Protein AF-A0AAE6STZ9-F1 (afdb_monomer)

Solvent-accessible surface area (backbone atoms only — not comparable to full-atom values): 4973 Å² total; per-residue (Å²): 132,56,68,49,58,50,47,51,47,36,49,52,53,43,50,52,57,30,58,77,36,60,90,40,66,58,36,44,57,50,47,64,70,42,43,72,56,51,55,51,53,70,72,50,88,66,73,69,58,80,47,87,75,88,57,64,60,60,31,67,80,38,75,52,50,76,40,56,68,59,43,50,38,48,50,56,37,45,29,53,36,48,57,53,89,128

Nearest PDB structures (foldseek):
  4zuy-assembly3_A  TM=5.771E-01  e=1.221E+00  Pseudomonas aeruginosa PAO1
  5jtk-assembly1_A  TM=5.100E-01  e=1.540E+00  Pseudomonas 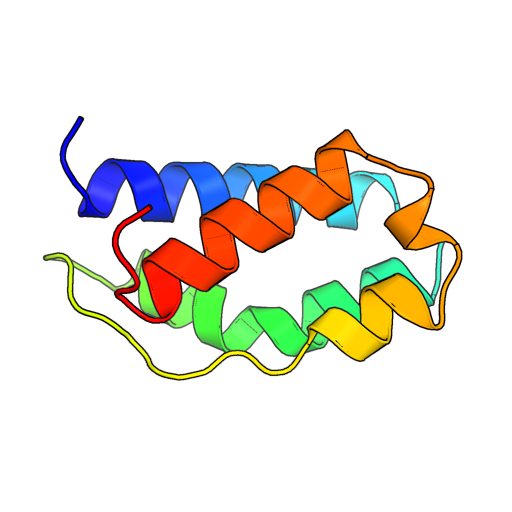aeruginosa PAO1
  4zv0-assembly1_B  TM=5.096E-01  e=8.790E+00  Pseudomonas aeruginosa PAO1

Structure (mmCIF, N/CA/C/O backbone):
data_AF-A0AAE6STZ9-F1
#
_entry.id   AF-A0AAE6STZ9-F1
#
loop_
_atom_site.group_PDB
_atom_site.id
_atom_site.type_symbol
_atom_site.label_atom_id
_atom_site.label_alt_id
_atom_site.label_comp_id
_atom_site.label_asym_id
_atom_site.label_entity_id
_atom_site.label_seq_id
_atom_site.pdbx_PDB_ins_code
_atom_site.Cartn_x
_atom_site.Cartn_y
_atom_site.Cartn_z
_atom_site.occupancy
_atom_site.B_iso_or_equiv
_atom_site.auth_seq_id
_atom_site.auth_comp_id
_atom_site.auth_asym_id
_atom_site.auth_atom_id
_atom_site.pdbx_PDB_model_num
ATOM 1 N N . MET A 1 1 ? 1.634 -0.725 19.874 1.00 68.06 1 MET A N 1
ATOM 2 C CA . MET A 1 1 ? 1.065 0.267 18.935 1.00 68.06 1 MET A CA 1
ATOM 3 C C . MET A 1 1 ? -0.364 -0.157 18.629 1.00 68.06 1 MET A C 1
ATOM 5 O O . MET A 1 1 ? -0.583 -1.356 18.509 1.00 68.06 1 MET A O 1
ATOM 9 N N . ASN A 1 2 ? -1.336 0.759 18.594 1.00 89.69 2 ASN A N 1
ATOM 10 C CA . ASN A 1 2 ? -2.719 0.406 18.251 1.00 89.69 2 ASN A CA 1
ATOM 11 C C . ASN A 1 2 ? -2.797 0.034 16.754 1.00 89.69 2 ASN A C 1
ATOM 13 O O . ASN A 1 2 ? -2.055 0.602 15.952 1.00 89.69 2 ASN A O 1
ATOM 17 N N . LYS A 1 3 ? -3.684 -0.892 16.357 1.00 91.06 3 LYS A N 1
ATOM 18 C CA . LYS A 1 3 ? -3.846 -1.319 14.951 1.00 91.06 3 LYS A CA 1
ATOM 19 C C . LYS A 1 3 ? -4.150 -0.135 14.024 1.00 91.06 3 LYS A C 1
ATOM 21 O O . LYS A 1 3 ? -3.673 -0.115 12.894 1.00 91.06 3 LYS A O 1
ATOM 26 N N . ILE A 1 4 ? -4.872 0.882 14.514 1.00 94.44 4 ILE A N 1
ATOM 27 C CA . ILE A 1 4 ? -5.140 2.115 13.751 1.00 94.44 4 ILE A CA 1
ATOM 28 C C . ILE A 1 4 ? -3.866 2.926 13.471 1.00 94.44 4 ILE A C 1
ATOM 30 O O . ILE A 1 4 ? -3.689 3.436 12.368 1.00 94.44 4 ILE A O 1
ATOM 34 N N . ASP A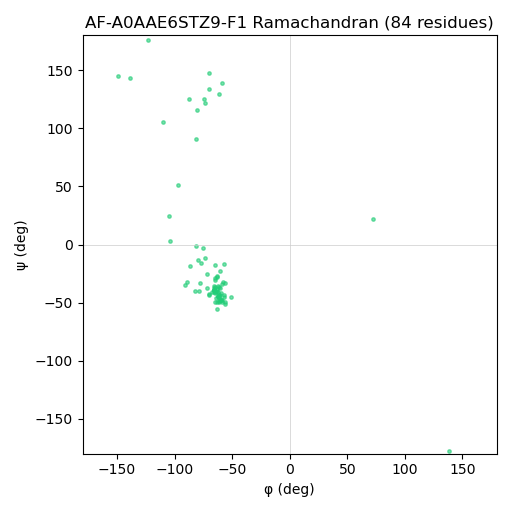 1 5 ? -2.952 3.008 14.436 1.00 94.12 5 ASP A N 1
ATOM 35 C CA . ASP A 1 5 ? -1.682 3.716 14.257 1.00 94.12 5 ASP A CA 1
ATOM 36 C C . ASP A 1 5 ? -0.770 2.926 13.316 1.00 94.12 5 ASP A C 1
ATOM 38 O O . ASP A 1 5 ? -0.089 3.501 12.469 1.00 94.12 5 ASP A O 1
ATOM 42 N N . GLN A 1 6 ? -0.803 1.594 13.422 1.00 94.44 6 GLN A N 1
ATOM 43 C CA . GLN A 1 6 ? -0.036 0.700 12.565 1.00 94.44 6 GLN A CA 1
ATOM 44 C C . GLN A 1 6 ? -0.457 0.811 11.099 1.00 94.44 6 GLN A C 1
ATOM 46 O O . GLN A 1 6 ? 0.400 1.008 10.243 1.00 94.44 6 GLN A O 1
ATOM 51 N N . ILE A 1 7 ? -1.758 0.738 10.798 1.00 95.31 7 ILE A N 1
ATOM 52 C CA . ILE A 1 7 ? -2.240 0.850 9.415 1.00 95.31 7 ILE A CA 1
ATOM 53 C C . ILE A 1 7 ? -1.989 2.249 8.839 1.00 95.31 7 ILE A C 1
ATOM 55 O O . ILE A 1 7 ? -1.613 2.360 7.676 1.00 95.31 7 ILE A O 1
ATOM 59 N N . LYS A 1 8 ? -2.103 3.314 9.648 1.00 96.00 8 LYS A N 1
ATOM 60 C CA . LYS A 1 8 ? -1.761 4.682 9.220 1.00 96.00 8 LYS A CA 1
ATOM 61 C C . LYS A 1 8 ? -0.270 4.839 8.932 1.00 96.00 8 LYS A C 1
ATOM 63 O O . LYS A 1 8 ? 0.092 5.491 7.954 1.00 96.00 8 LYS A O 1
ATOM 68 N N . LYS A 1 9 ? 0.589 4.220 9.747 1.00 96.19 9 LYS A N 1
ATOM 69 C CA . LYS A 1 9 ? 2.034 4.183 9.508 1.00 96.19 9 LYS A CA 1
ATOM 70 C C . LYS A 1 9 ? 2.358 3.442 8.210 1.00 96.19 9 LYS A C 1
ATOM 72 O O . LYS A 1 9 ? 2.986 4.031 7.342 1.00 96.19 9 LYS A O 1
ATOM 77 N N . GLU A 1 10 ? 1.902 2.198 8.052 1.00 96.00 10 GLU A N 1
ATOM 78 C CA . GLU A 1 10 ? 2.199 1.406 6.847 1.00 96.00 10 GLU A CA 1
ATOM 79 C C . GLU A 1 10 ? 1.618 2.051 5.581 1.00 96.00 10 GLU A C 1
ATOM 81 O O . GLU A 1 10 ? 2.276 2.049 4.548 1.00 96.00 10 GLU A O 1
ATOM 86 N N . ARG A 1 11 ? 0.436 2.684 5.661 1.00 96.19 11 ARG A N 1
ATOM 87 C CA . ARG A 1 11 ? -0.121 3.497 4.566 1.00 96.19 11 ARG A CA 1
ATOM 88 C C . ARG A 1 11 ? 0.835 4.611 4.145 1.00 96.19 11 ARG A C 1
ATOM 90 O O . ARG A 1 11 ? 1.118 4.753 2.960 1.00 96.19 11 ARG A O 1
ATOM 97 N N . LYS A 1 12 ? 1.316 5.403 5.107 1.00 97.56 12 LYS A N 1
ATOM 98 C CA . LYS A 1 12 ? 2.190 6.552 4.842 1.00 97.56 12 LYS A CA 1
ATOM 99 C C . LYS A 1 12 ? 3.559 6.113 4.324 1.00 97.56 12 LYS A C 1
ATOM 101 O O . LYS A 1 12 ? 4.101 6.738 3.417 1.00 97.56 12 LYS A O 1
ATOM 106 N N . ASP A 1 13 ? 4.111 5.046 4.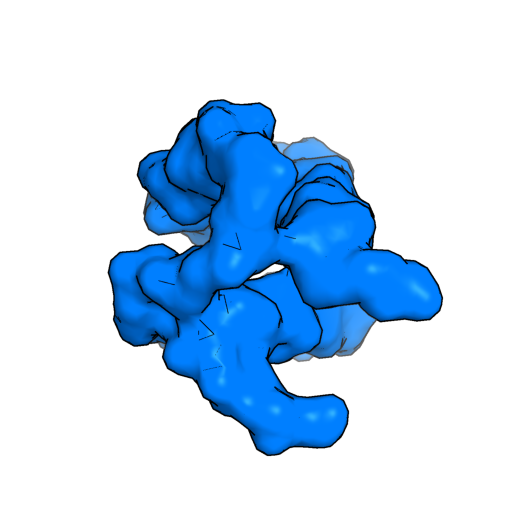895 1.00 97.50 13 ASP A N 1
ATOM 107 C CA . ASP A 1 13 ? 5.377 4.465 4.450 1.00 97.50 13 ASP A CA 1
ATOM 108 C C . ASP A 1 13 ? 5.252 3.993 2.993 1.00 97.50 13 ASP A C 1
ATOM 110 O O . ASP A 1 13 ? 6.044 4.404 2.145 1.00 97.50 13 ASP A O 1
ATOM 114 N N . LEU A 1 14 ? 4.200 3.231 2.675 1.00 97.00 14 LEU A N 1
ATOM 115 C CA . LEU A 1 14 ? 3.948 2.722 1.327 1.00 97.00 14 LEU A CA 1
ATOM 116 C C . LEU A 1 14 ? 3.746 3.848 0.303 1.00 97.00 14 LEU A C 1
ATOM 118 O O . LEU A 1 14 ? 4.346 3.817 -0.770 1.00 97.00 14 LEU A O 1
ATOM 122 N N . GLU A 1 15 ? 2.951 4.865 0.642 1.00 97.81 15 GLU A N 1
ATOM 123 C CA . GLU A 1 15 ? 2.754 6.057 -0.188 1.00 97.81 15 GLU A CA 1
ATOM 124 C C . GLU A 1 15 ? 4.084 6.751 -0.510 1.00 97.81 15 GLU A C 1
ATOM 126 O O . GLU A 1 15 ? 4.390 6.992 -1.678 1.00 97.81 15 GLU A O 1
ATOM 131 N N . ASN A 1 16 ? 4.919 7.009 0.500 1.00 97.56 16 ASN A N 1
ATOM 132 C CA . ASN A 1 16 ? 6.213 7.659 0.294 1.00 97.56 16 ASN A CA 1
ATOM 133 C C . ASN A 1 16 ? 7.148 6.824 -0.590 1.00 97.56 16 ASN A C 1
ATOM 135 O O . ASN A 1 16 ? 7.827 7.377 -1.457 1.00 97.56 16 ASN A O 1
ATOM 139 N N . MET A 1 17 ? 7.185 5.502 -0.397 1.00 96.31 17 MET A N 1
ATOM 140 C CA . MET A 1 17 ? 8.032 4.609 -1.196 1.00 96.31 17 MET A CA 1
ATOM 141 C C . MET A 1 17 ? 7.596 4.561 -2.666 1.00 96.31 17 MET A C 1
ATOM 143 O O . MET A 1 17 ? 8.448 4.536 -3.555 1.00 96.31 17 MET A O 1
ATOM 147 N N . LEU A 1 18 ? 6.288 4.596 -2.937 1.00 95.12 18 LEU A N 1
ATOM 148 C CA . LEU A 1 18 ? 5.753 4.661 -4.299 1.00 95.12 18 LEU A CA 1
ATOM 149 C C . LEU A 1 18 ? 6.029 6.024 -4.952 1.00 95.12 18 LEU A C 1
ATOM 151 O O . LEU A 1 18 ? 6.488 6.074 -6.094 1.00 95.12 18 LEU A O 1
ATOM 155 N N . LEU A 1 19 ? 5.848 7.130 -4.220 1.00 94.81 19 LEU A N 1
ATOM 156 C CA . LEU A 1 19 ? 6.137 8.485 -4.711 1.00 94.81 19 LEU A CA 1
ATOM 157 C C . LEU A 1 19 ? 7.631 8.704 -4.998 1.00 94.81 19 LEU A C 1
ATOM 159 O O . LEU A 1 19 ? 7.984 9.335 -6.000 1.00 94.81 19 LEU A O 1
ATOM 163 N N . ALA A 1 20 ? 8.518 8.126 -4.183 1.00 94.56 20 ALA A N 1
ATOM 164 C CA . ALA A 1 20 ? 9.962 8.126 -4.429 1.00 94.56 20 ALA A CA 1
ATOM 165 C C . ALA A 1 20 ? 10.338 7.420 -5.746 1.00 94.56 20 ALA A C 1
ATOM 167 O O . ALA A 1 20 ? 11.382 7.702 -6.332 1.00 94.56 20 ALA A O 1
ATOM 168 N N . LYS A 1 21 ? 9.465 6.535 -6.243 1.00 91.88 21 LYS A N 1
ATOM 169 C CA . LYS A 1 21 ? 9.594 5.838 -7.526 1.00 91.88 21 LYS A CA 1
ATOM 170 C C . LYS A 1 21 ? 8.654 6.394 -8.599 1.00 91.88 21 LYS A C 1
ATOM 172 O O . LYS A 1 21 ? 8.363 5.694 -9.559 1.00 91.88 21 LYS A O 1
ATOM 177 N N . SER A 1 22 ? 8.226 7.654 -8.507 1.00 82.75 22 SER A N 1
ATOM 178 C CA . SER A 1 22 ? 7.272 8.282 -9.446 1.00 82.75 22 SER A CA 1
ATOM 179 C C . SER A 1 22 ? 7.693 8.274 -10.927 1.00 82.75 22 SER A C 1
ATOM 181 O O . SER A 1 22 ? 6.852 8.439 -11.813 1.00 82.75 22 SER A O 1
ATOM 183 N N . ASN A 1 23 ? 8.970 8.045 -11.239 1.00 87.25 23 ASN A N 1
ATOM 184 C CA . ASN A 1 23 ? 9.434 7.846 -12.617 1.00 87.25 23 ASN A CA 1
ATOM 185 C C . ASN A 1 23 ? 9.128 6.438 -13.171 1.00 87.25 23 ASN A C 1
ATOM 187 O O . ASN A 1 23 ? 9.166 6.243 -14.383 1.00 87.25 23 ASN A O 1
ATOM 191 N N . ASN A 1 24 ? 8.803 5.468 -12.313 1.00 88.81 24 ASN A N 1
ATOM 192 C CA . ASN A 1 24 ? 8.395 4.118 -12.686 1.00 88.81 24 ASN A CA 1
ATOM 193 C C . ASN A 1 24 ? 6.873 4.082 -12.912 1.00 88.81 24 ASN A C 1
ATOM 195 O O . ASN A 1 24 ? 6.088 4.467 -12.043 1.00 88.81 24 ASN A O 1
ATOM 199 N N . LYS A 1 25 ? 6.454 3.614 -14.093 1.00 90.62 25 LYS A N 1
ATOM 200 C CA . LYS A 1 25 ? 5.035 3.517 -14.456 1.00 90.62 25 LYS A CA 1
ATOM 201 C C . LYS A 1 25 ? 4.267 2.567 -13.533 1.00 90.62 25 LYS A C 1
ATOM 203 O O . LYS A 1 25 ? 3.207 2.939 -13.053 1.00 90.62 25 LYS A O 1
ATOM 208 N N . ALA A 1 26 ? 4.821 1.396 -13.223 1.00 90.50 26 ALA A N 1
ATOM 209 C CA . ALA A 1 26 ? 4.174 0.446 -12.325 1.00 90.50 26 ALA A CA 1
ATOM 210 C C . ALA A 1 26 ? 3.985 1.035 -10.919 1.00 90.50 26 ALA A C 1
ATOM 212 O O . ALA A 1 26 ? 2.952 0.809 -10.296 1.00 90.50 26 ALA A O 1
ATOM 213 N N . ALA A 1 27 ? 4.938 1.837 -10.425 1.00 92.75 27 ALA A N 1
ATOM 214 C CA . ALA A 1 27 ? 4.793 2.503 -9.126 1.00 92.75 27 ALA A CA 1
ATOM 215 C C . ALA A 1 27 ? 3.614 3.489 -9.115 1.00 92.75 27 ALA A C 1
ATOM 217 O O . ALA A 1 27 ? 2.890 3.562 -8.123 1.00 92.75 27 ALA A O 1
ATOM 218 N N . LYS A 1 28 ? 3.398 4.210 -10.223 1.00 92.88 28 LYS A N 1
ATOM 219 C CA . LYS A 1 28 ? 2.226 5.079 -10.408 1.00 92.88 28 LYS A CA 1
ATOM 220 C C . LYS A 1 28 ? 0.930 4.275 -10.452 1.00 92.88 28 LYS A C 1
ATOM 222 O O . LYS A 1 28 ? 0.023 4.586 -9.691 1.00 92.88 28 LYS A O 1
ATOM 227 N N . ASP A 1 29 ? 0.880 3.217 -11.258 1.00 93.06 29 ASP A N 1
ATOM 228 C CA . ASP A 1 29 ? -0.312 2.371 -11.399 1.00 93.06 29 ASP A CA 1
ATOM 229 C C . ASP A 1 29 ? -0.712 1.745 -10.043 1.00 93.06 29 ASP A C 1
ATOM 231 O O . ASP A 1 29 ? -1.884 1.732 -9.663 1.00 93.06 29 ASP A O 1
ATOM 235 N N . VAL A 1 30 ? 0.272 1.283 -9.261 1.00 93.81 30 VAL A N 1
ATOM 236 C CA . VAL A 1 30 ? 0.065 0.780 -7.893 1.00 93.81 30 VAL A CA 1
ATOM 237 C C . VAL A 1 30 ? -0.438 1.880 -6.960 1.00 93.81 30 VAL A C 1
ATOM 239 O O . VAL A 1 30 ? -1.366 1.645 -6.186 1.00 93.81 30 VAL A O 1
ATOM 242 N N . PHE A 1 31 ? 0.168 3.068 -7.009 1.00 95.31 31 PHE A N 1
ATOM 243 C CA . PHE A 1 31 ? -0.235 4.201 -6.178 1.00 95.31 31 PHE A CA 1
ATOM 244 C C . PHE A 1 31 ? -1.690 4.611 -6.444 1.00 95.31 31 PHE A C 1
ATOM 246 O O . PHE A 1 31 ? -2.474 4.722 -5.501 1.00 95.31 31 PHE A O 1
ATOM 253 N N . GLU A 1 32 ? -2.074 4.752 -7.712 1.00 94.75 32 GLU A N 1
ATOM 254 C CA . GLU A 1 32 ? -3.442 5.087 -8.120 1.00 94.75 32 GLU A CA 1
ATOM 255 C C . GLU A 1 32 ? -4.443 4.013 -7.670 1.00 94.75 32 GLU A C 1
ATOM 257 O O . GLU A 1 32 ? -5.494 4.328 -7.109 1.00 94.75 32 GLU A O 1
ATOM 262 N N . ALA A 1 33 ? -4.097 2.731 -7.822 1.00 94.56 33 ALA A N 1
ATOM 263 C CA . ALA A 1 33 ? -4.946 1.627 -7.377 1.00 94.56 33 ALA A CA 1
ATOM 264 C C . ALA A 1 33 ? -5.128 1.574 -5.846 1.00 94.56 33 ALA A C 1
ATOM 266 O O . ALA A 1 33 ? -6.157 1.097 -5.355 1.00 94.56 33 ALA A O 1
ATOM 267 N N . LEU A 1 34 ? -4.144 2.055 -5.080 1.00 95.69 34 LEU A N 1
ATOM 268 C CA . LEU A 1 34 ? -4.176 2.089 -3.617 1.00 95.69 34 LEU A CA 1
ATOM 269 C C . LEU A 1 34 ? -4.859 3.334 -3.039 1.00 95.69 34 LEU A C 1
ATOM 271 O O . LEU A 1 34 ? -5.288 3.298 -1.881 1.00 95.69 34 LEU A O 1
ATOM 275 N N . GLN A 1 35 ? -5.016 4.399 -3.826 1.00 95.62 35 GLN A N 1
ATOM 276 C CA . GLN A 1 35 ? -5.572 5.676 -3.374 1.00 95.62 35 GLN A CA 1
ATOM 277 C C . GLN A 1 35 ? -6.917 5.534 -2.625 1.00 95.62 35 GLN A C 1
ATOM 279 O O . GLN A 1 35 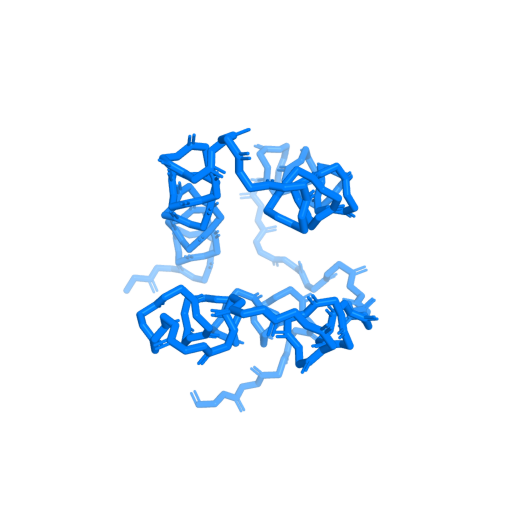? -7.029 6.077 -1.521 1.00 95.62 35 GLN A O 1
ATOM 284 N N . PRO A 1 36 ? -7.904 4.735 -3.090 1.00 94.94 36 PRO A N 1
ATOM 285 C CA . PRO A 1 36 ? -9.172 4.584 -2.371 1.00 94.94 36 PRO A CA 1
ATOM 286 C C . PRO A 1 36 ? -9.019 3.952 -0.979 1.00 94.94 36 PRO A C 1
ATOM 288 O O . PRO A 1 36 ? -9.847 4.170 -0.092 1.00 94.94 36 PRO A O 1
ATOM 291 N N . PHE A 1 37 ? -7.982 3.138 -0.770 1.00 95.69 37 PHE A N 1
ATOM 292 C CA . PHE A 1 37 ? -7.682 2.549 0.535 1.00 95.69 37 PHE A CA 1
ATOM 293 C C . PHE A 1 37 ? -6.986 3.561 1.441 1.00 95.69 37 PHE A C 1
ATOM 295 O O . PHE A 1 37 ? -7.325 3.639 2.621 1.00 95.69 37 PHE A O 1
ATOM 302 N N . PHE A 1 38 ? -6.071 4.366 0.897 1.00 96.56 38 PHE A N 1
ATOM 303 C CA . PHE A 1 38 ? -5.405 5.436 1.638 1.00 96.56 38 PHE A CA 1
ATOM 304 C C . PHE A 1 38 ? -6.409 6.454 2.184 1.00 96.56 38 PHE A C 1
ATOM 306 O O . PHE A 1 38 ? -6.406 6.730 3.382 1.00 96.56 38 PHE A O 1
ATOM 313 N N . GLU A 1 39 ? -7.340 6.915 1.349 1.00 96.00 39 GLU A N 1
ATOM 314 C CA . GLU A 1 39 ? -8.394 7.855 1.748 1.00 96.00 39 GLU A CA 1
ATOM 315 C C . GLU A 1 39 ? -9.290 7.283 2.859 1.00 96.00 39 GLU A C 1
ATOM 317 O O . GLU A 1 39 ? -9.590 7.951 3.855 1.00 96.00 39 GLU A O 1
ATOM 322 N N . LYS A 1 40 ? -9.675 6.005 2.741 1.00 95.88 40 LYS A N 1
ATOM 323 C CA . LYS A 1 40 ? -10.438 5.313 3.788 1.00 95.88 40 LYS A CA 1
ATOM 324 C C . LYS A 1 40 ? -9.662 5.240 5.102 1.00 95.88 40 LYS A C 1
ATOM 326 O O . LYS A 1 40 ? -10.239 5.537 6.146 1.00 95.88 40 LYS A O 1
ATOM 331 N N . ILE A 1 41 ? -8.376 4.892 5.064 1.00 96.19 41 ILE A N 1
ATOM 332 C CA . ILE A 1 41 ? -7.513 4.805 6.254 1.00 96.19 41 ILE A CA 1
ATOM 333 C C . ILE A 1 41 ? -7.349 6.173 6.925 1.00 96.19 41 ILE A C 1
ATOM 335 O O . ILE A 1 41 ? -7.404 6.265 8.153 1.00 96.19 41 ILE A O 1
ATOM 339 N N . ASP A 1 42 ? -7.205 7.243 6.148 1.00 94.88 42 ASP A N 1
ATOM 340 C CA . ASP A 1 42 ? -7.060 8.598 6.686 1.00 94.88 42 ASP A CA 1
ATOM 341 C C . ASP A 1 42 ? -8.311 9.060 7.429 1.00 94.88 42 ASP A C 1
ATOM 343 O O . ASP A 1 42 ? -8.221 9.611 8.530 1.00 94.88 42 ASP A O 1
ATOM 347 N N . SER A 1 43 ? -9.485 8.755 6.872 1.00 95.75 43 SER A N 1
ATOM 348 C CA . SER A 1 43 ? -10.776 9.048 7.504 1.00 95.75 43 SER A CA 1
ATOM 349 C C . SER A 1 43 ? -11.111 8.131 8.694 1.00 95.75 43 SER A C 1
ATOM 351 O O . SER A 1 43 ? -12.040 8.406 9.461 1.00 95.75 43 SER A O 1
ATOM 353 N N . MET A 1 44 ? -10.353 7.046 8.888 1.00 94.75 44 MET A N 1
ATOM 354 C CA . MET A 1 44 ? -10.630 6.024 9.892 1.00 94.75 44 MET A CA 1
ATOM 355 C C . MET A 1 44 ? -10.318 6.528 11.313 1.00 94.75 44 MET A C 1
ATOM 357 O O . MET A 1 44 ? -9.183 6.899 11.642 1.00 94.75 44 MET A O 1
ATOM 361 N N . LYS A 1 45 ? -11.341 6.514 12.180 1.00 93.81 45 LYS A N 1
ATOM 362 C CA . LYS A 1 45 ? -11.240 6.880 13.610 1.00 93.81 45 LYS A CA 1
ATOM 363 C C . LYS A 1 45 ? -10.896 5.691 14.510 1.00 93.81 45 LYS A C 1
ATOM 365 O O . LYS A 1 45 ? -10.222 5.860 15.520 1.00 93.81 45 LYS A O 1
ATOM 370 N N . SER A 1 46 ? -11.349 4.499 14.139 1.00 94.50 46 SER A N 1
ATOM 371 C CA . SER A 1 46 ? -11.076 3.237 14.825 1.00 94.50 46 SER A CA 1
ATOM 372 C C . SER A 1 46 ? -10.810 2.142 13.799 1.00 94.50 46 SER A C 1
ATOM 374 O O . SER A 1 46 ? -11.427 2.121 12.732 1.00 94.50 46 SER A O 1
ATOM 376 N N . TYR A 1 47 ? -9.880 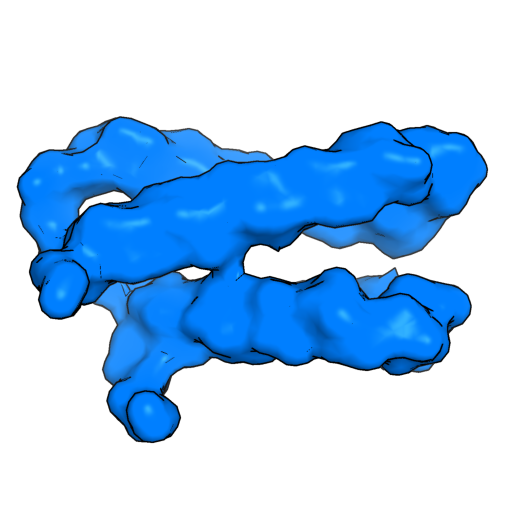1.244 14.122 1.00 94.56 47 TYR A N 1
ATOM 377 C CA . TYR A 1 47 ? -9.475 0.182 13.210 1.00 94.56 47 TYR A CA 1
ATOM 378 C C . TYR A 1 47 ? -10.642 -0.751 12.877 1.00 94.56 47 TYR A C 1
ATOM 380 O O . TYR A 1 47 ? -11.300 -1.280 13.773 1.00 94.56 47 TYR A O 1
ATOM 388 N N . HIS A 1 48 ? -10.837 -0.982 11.584 1.00 93.75 48 HIS A N 1
ATOM 389 C CA . HIS A 1 48 ? -11.654 -2.057 11.043 1.00 93.75 48 HIS A CA 1
ATOM 390 C C . HIS A 1 48 ? -11.076 -2.485 9.683 1.00 93.75 48 HIS A C 1
ATOM 392 O O . HIS A 1 48 ? -10.567 -1.630 8.952 1.00 93.75 48 HIS A O 1
ATOM 398 N N . PRO A 1 49 ? -11.142 -3.779 9.324 1.00 94.31 49 PRO A N 1
ATOM 399 C CA . PRO A 1 49 ? -10.752 -4.236 7.993 1.00 94.31 49 PRO A CA 1
ATOM 400 C C . PRO A 1 49 ? -11.590 -3.548 6.908 1.00 94.31 49 PRO A C 1
ATOM 402 O O . PRO A 1 49 ? -12.800 -3.381 7.067 1.00 94.31 49 PRO A O 1
ATOM 405 N N . ILE A 1 50 ? -10.957 -3.157 5.800 1.00 94.00 50 ILE A N 1
ATOM 406 C CA . ILE A 1 50 ? -11.642 -2.486 4.678 1.00 94.00 50 ILE A CA 1
ATOM 407 C C . ILE A 1 50 ? -12.124 -3.517 3.654 1.00 94.00 50 ILE A C 1
ATOM 409 O O . ILE A 1 50 ? -13.171 -3.333 3.032 1.00 94.00 50 ILE A O 1
ATOM 413 N N . GLY A 1 51 ? -11.362 -4.596 3.468 1.00 90.12 51 GLY A N 1
ATOM 414 C CA . GLY A 1 51 ? -11.645 -5.645 2.493 1.00 90.12 51 GLY A CA 1
ATOM 415 C C . GLY A 1 51 ? -10.389 -6.121 1.770 1.00 90.12 51 GLY A C 1
ATOM 416 O O . GLY A 1 51 ? -9.288 -5.667 2.057 1.00 90.12 51 GLY A O 1
ATOM 417 N N . ARG A 1 52 ? -10.567 -7.047 0.824 1.00 89.12 52 ARG A N 1
ATOM 418 C CA . ARG A 1 52 ? -9.459 -7.664 0.080 1.00 89.12 52 ARG A CA 1
ATOM 419 C C . ARG A 1 52 ? -8.783 -6.691 -0.886 1.00 89.12 52 ARG A C 1
ATOM 421 O O . ARG A 1 52 ? -9.469 -6.053 -1.684 1.00 89.12 52 ARG A O 1
ATOM 428 N N . ILE A 1 53 ? -7.451 -6.668 -0.881 1.00 89.56 53 ILE A N 1
ATOM 429 C CA . ILE A 1 53 ? -6.609 -5.947 -1.839 1.00 89.56 53 ILE A CA 1
ATOM 430 C C . ILE A 1 53 ? -5.894 -6.970 -2.719 1.00 89.56 53 ILE A C 1
ATOM 432 O O . ILE A 1 53 ? -4.921 -7.611 -2.335 1.00 89.56 53 ILE A O 1
ATOM 436 N N . ARG A 1 54 ? -6.350 -7.093 -3.964 1.00 87.12 54 ARG A N 1
ATOM 437 C CA . ARG A 1 54 ? -5.753 -7.997 -4.955 1.00 87.12 54 ARG A CA 1
ATOM 438 C C . ARG A 1 54 ? -4.786 -7.263 -5.875 1.00 87.12 54 ARG A C 1
ATOM 440 O O . ARG A 1 54 ? -4.928 -7.365 -7.081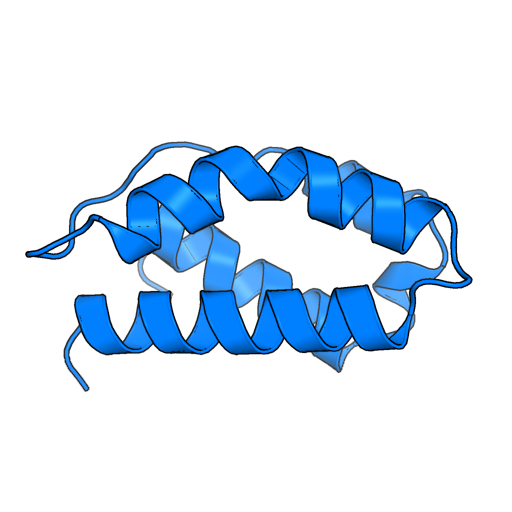 1.00 87.12 54 ARG A O 1
ATOM 447 N N . LEU A 1 55 ? -3.835 -6.509 -5.327 1.00 90.69 55 LEU A N 1
ATOM 448 C CA . LEU A 1 55 ? -2.887 -5.710 -6.120 1.00 90.69 55 LEU A CA 1
ATOM 449 C C . LEU A 1 55 ? -1.486 -6.327 -6.204 1.00 90.69 55 LEU A C 1
ATOM 451 O O . LEU A 1 55 ? -0.608 -5.756 -6.836 1.00 90.69 55 LEU A O 1
ATOM 455 N N . VAL A 1 56 ? -1.277 -7.517 -5.629 1.00 89.56 56 VAL A N 1
ATOM 456 C CA . VAL A 1 56 ? 0.032 -8.196 -5.635 1.00 89.56 56 VAL A CA 1
ATOM 457 C C . VAL A 1 56 ? 0.560 -8.445 -7.052 1.00 89.56 56 VAL A C 1
ATOM 459 O O . VAL A 1 56 ? 1.765 -8.376 -7.272 1.00 89.56 56 VAL A O 1
ATOM 462 N N . TYR A 1 57 ? -0.335 -8.672 -8.021 1.00 88.00 57 TYR A N 1
ATOM 463 C CA . TYR A 1 57 ? 0.037 -8.875 -9.422 1.00 88.00 57 TYR A CA 1
ATOM 464 C C . TYR A 1 57 ? 0.772 -7.657 -9.997 1.00 88.00 57 TYR A C 1
ATOM 466 O O . TYR A 1 57 ? 1.773 -7.836 -10.675 1.00 88.00 57 TYR A O 1
ATOM 474 N N . LEU A 1 58 ? 0.383 -6.431 -9.623 1.00 87.38 58 LEU A N 1
ATOM 475 C CA . LEU A 1 58 ? 1.055 -5.208 -10.078 1.00 87.38 58 LEU A CA 1
ATOM 476 C C . LEU A 1 58 ? 2.511 -5.121 -9.598 1.00 87.38 58 LEU A C 1
ATOM 478 O O . LEU A 1 58 ? 3.345 -4.507 -10.260 1.00 87.38 58 LEU A O 1
ATOM 482 N N . PHE A 1 59 ? 2.837 -5.746 -8.464 1.00 88.69 59 PHE A N 1
ATOM 483 C CA . PHE A 1 59 ? 4.209 -5.815 -7.963 1.00 88.69 59 PHE A CA 1
ATOM 484 C C . PHE A 1 59 ? 5.015 -6.932 -8.627 1.00 88.69 59 PHE A C 1
ATOM 486 O O . PHE A 1 59 ? 6.191 -6.731 -8.898 1.00 88.69 59 PHE A O 1
ATOM 493 N N . LEU A 1 60 ? 4.401 -8.098 -8.861 1.00 87.38 60 LEU A N 1
ATOM 494 C CA . LEU A 1 60 ? 5.073 -9.276 -9.424 1.00 87.38 60 LEU A CA 1
ATOM 495 C C . LEU A 1 60 ? 5.273 -9.191 -10.942 1.00 87.38 60 LEU A C 1
ATOM 497 O O . LEU A 1 60 ? 6.250 -9.718 -11.463 1.00 87.38 60 LEU A O 1
ATOM 501 N N . GLU A 1 61 ? 4.349 -8.546 -11.653 1.00 85.81 61 GLU A N 1
ATOM 502 C CA . GLU A 1 61 ? 4.431 -8.322 -13.102 1.00 85.81 61 GLU A CA 1
AT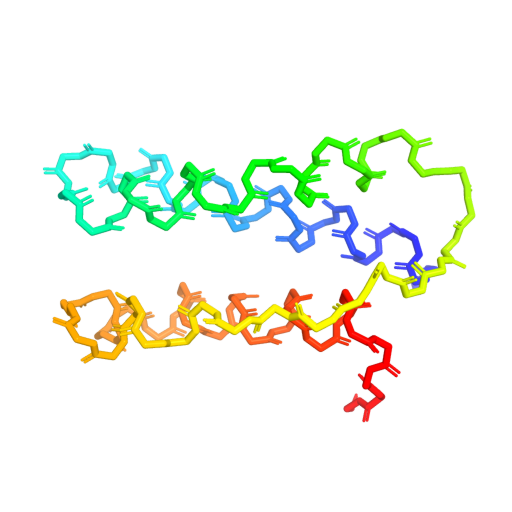OM 503 C C . GLU A 1 61 ? 5.328 -7.121 -13.456 1.00 85.81 61 GLU A C 1
ATOM 505 O O . GLU A 1 61 ? 5.527 -6.816 -14.632 1.00 85.81 61 GLU A O 1
ATOM 510 N N . SER A 1 62 ? 5.886 -6.444 -12.449 1.00 84.12 62 SER A N 1
ATOM 511 C CA . SER A 1 62 ? 6.806 -5.320 -12.604 1.00 84.12 62 SER A CA 1
ATOM 512 C C . SER A 1 62 ? 8.141 -5.576 -11.903 1.00 84.12 62 SER A C 1
ATOM 514 O O . SER A 1 62 ? 8.348 -6.575 -11.220 1.00 84.12 62 SER A O 1
ATOM 516 N N . ASP A 1 63 ? 9.079 -4.646 -12.062 1.00 84.31 63 ASP A N 1
ATOM 517 C CA . ASP A 1 63 ? 10.353 -4.651 -11.347 1.00 84.31 63 ASP A CA 1
ATOM 518 C C . ASP A 1 63 ? 10.221 -4.213 -9.876 1.00 84.31 63 ASP A C 1
ATOM 520 O O . ASP A 1 63 ? 11.206 -4.254 -9.136 1.00 84.31 63 ASP A O 1
ATOM 524 N N . LEU A 1 64 ? 9.021 -3.828 -9.422 1.00 86.62 64 LEU A N 1
ATOM 525 C CA . LEU A 1 64 ? 8.785 -3.372 -8.052 1.00 86.62 64 LEU A CA 1
ATOM 526 C C . LEU A 1 64 ? 9.024 -4.468 -7.013 1.00 86.62 64 LEU A C 1
ATOM 528 O O . LEU A 1 64 ? 9.465 -4.152 -5.911 1.00 86.62 64 LEU A O 1
ATOM 532 N N . SER A 1 65 ? 8.799 -5.744 -7.347 1.00 85.31 65 SER A N 1
ATOM 533 C CA . SER A 1 65 ? 9.103 -6.859 -6.439 1.00 85.31 65 SER A CA 1
ATOM 534 C C . SER A 1 65 ? 10.598 -7.017 -6.139 1.00 85.31 65 SER A C 1
ATOM 536 O O . SER A 1 65 ? 10.959 -7.684 -5.170 1.00 85.31 65 SER A O 1
ATOM 538 N N . ASN A 1 66 ? 11.481 -6.419 -6.949 1.00 89.12 66 ASN A N 1
ATOM 539 C CA . ASN A 1 66 ? 12.922 -6.425 -6.681 1.00 89.12 66 ASN A CA 1
ATOM 540 C C . ASN A 1 66 ? 13.284 -5.513 -5.502 1.00 89.12 66 ASN A C 1
ATOM 542 O O . ASN A 1 66 ? 14.287 -5.746 -4.823 1.00 89.12 66 ASN A O 1
ATOM 546 N N . ASP A 1 67 ? 12.460 -4.498 -5.234 1.00 91.88 67 ASP A N 1
ATOM 547 C CA . ASP A 1 67 ? 12.555 -3.692 -4.026 1.00 91.88 67 ASP A CA 1
ATOM 548 C C . ASP A 1 67 ? 11.858 -4.428 -2.876 1.00 91.88 67 ASP A C 1
ATOM 550 O O . ASP A 1 67 ? 10.648 -4.323 -2.656 1.00 91.88 67 ASP A O 1
ATOM 554 N N . LYS A 1 68 ? 12.647 -5.229 -2.151 1.00 93.00 68 LYS A N 1
ATOM 555 C CA . LYS A 1 68 ? 12.147 -6.061 -1.051 1.00 93.00 68 LYS A CA 1
ATOM 556 C C . LYS A 1 68 ? 11.488 -5.233 0.044 1.00 93.00 68 LYS A C 1
ATOM 558 O O . LYS A 1 68 ? 10.523 -5.701 0.641 1.00 93.00 68 LYS A O 1
ATOM 563 N N . ASP A 1 69 ? 11.979 -4.027 0.309 1.00 94.38 69 ASP A N 1
ATOM 564 C CA . ASP A 1 69 ? 11.421 -3.177 1.357 1.00 94.38 69 ASP A CA 1
ATOM 565 C C . ASP A 1 69 ? 10.039 -2.667 0.951 1.00 94.38 69 ASP A C 1
ATOM 567 O O . ASP A 1 69 ? 9.099 -2.748 1.747 1.00 94.38 69 ASP A O 1
ATOM 571 N N . LEU A 1 70 ? 9.890 -2.229 -0.304 1.00 94.44 70 LEU A N 1
ATOM 572 C CA . LEU A 1 70 ? 8.603 -1.820 -0.866 1.00 94.44 70 LEU A CA 1
ATOM 573 C C . LEU A 1 70 ? 7.610 -2.989 -0.869 1.00 94.44 70 LEU A C 1
ATOM 575 O O . LEU A 1 70 ? 6.480 -2.843 -0.402 1.00 94.44 70 LEU A O 1
ATOM 579 N N . PHE A 1 71 ? 8.031 -4.159 -1.355 1.00 93.75 71 PHE A N 1
ATOM 580 C CA . PHE A 1 71 ? 7.168 -5.337 -1.430 1.00 93.75 71 PHE A CA 1
ATOM 581 C C . PHE A 1 71 ? 6.738 -5.828 -0.038 1.00 93.75 71 PHE A C 1
ATOM 583 O O . PHE A 1 71 ? 5.567 -6.139 0.185 1.00 93.75 71 PHE A O 1
ATOM 590 N N . ASN A 1 72 ? 7.653 -5.822 0.935 1.00 94.19 72 ASN A N 1
ATOM 591 C CA . ASN A 1 72 ? 7.343 -6.157 2.323 1.00 94.19 72 ASN A CA 1
ATOM 592 C C . ASN A 1 72 ? 6.406 -5.127 2.969 1.00 94.19 72 ASN A C 1
ATOM 594 O O . ASN A 1 72 ? 5.518 -5.508 3.732 1.00 94.19 72 ASN A O 1
ATOM 598 N N . CYS A 1 73 ? 6.587 -3.833 2.682 1.00 95.31 73 CYS A N 1
ATOM 599 C CA . CYS A 1 73 ? 5.689 -2.781 3.155 1.00 95.31 73 CYS A CA 1
ATOM 600 C C . CYS A 1 73 ? 4.274 -2.971 2.598 1.00 95.31 73 CYS A C 1
ATOM 602 O O . CYS A 1 73 ? 3.316 -2.979 3.371 1.00 95.31 73 CYS A O 1
ATOM 604 N N . TYR A 1 74 ? 4.147 -3.254 1.298 1.00 95.31 74 TYR A N 1
ATOM 605 C CA . TYR A 1 74 ? 2.868 -3.627 0.695 1.00 95.31 74 TYR A CA 1
ATOM 606 C C . TYR A 1 74 ? 2.249 -4.858 1.369 1.00 95.31 74 TYR A C 1
ATOM 608 O O . TYR A 1 74 ? 1.068 -4.831 1.701 1.00 95.31 74 TYR A O 1
ATOM 616 N N . GLY A 1 75 ? 3.028 -5.913 1.632 1.00 94.31 75 GLY A N 1
ATOM 617 C CA . GLY A 1 75 ? 2.533 -7.115 2.308 1.00 94.31 75 GLY A CA 1
ATOM 618 C C . GLY A 1 75 ? 1.967 -6.826 3.703 1.00 94.31 75 GLY A C 1
ATOM 619 O O . GLY A 1 75 ? 0.846 -7.231 4.012 1.00 94.31 75 GLY A O 1
ATOM 620 N N . ARG A 1 76 ? 2.694 -6.065 4.534 1.00 95.06 76 ARG A N 1
ATOM 621 C CA . ARG A 1 76 ? 2.206 -5.649 5.864 1.00 95.06 76 ARG A CA 1
ATOM 622 C C . ARG A 1 76 ? 0.953 -4.783 5.764 1.00 95.06 76 ARG A C 1
ATOM 624 O O . ARG A 1 76 ? -0.001 -5.004 6.508 1.00 95.06 76 ARG A O 1
ATOM 631 N N . PHE A 1 77 ? 0.946 -3.827 4.838 1.00 95.50 77 PHE A N 1
ATOM 632 C CA . PHE A 1 77 ? -0.208 -2.979 4.566 1.00 95.50 77 PHE A CA 1
ATOM 633 C C . PHE A 1 77 ? -1.434 -3.807 4.155 1.00 95.50 77 PHE A C 1
ATOM 635 O O . PHE A 1 77 ? -2.499 -3.650 4.748 1.00 95.50 77 PHE A O 1
ATOM 642 N N . ALA A 1 78 ? -1.282 -4.723 3.196 1.00 95.31 78 ALA A N 1
ATOM 643 C CA . ALA A 1 78 ? -2.359 -5.574 2.705 1.00 95.31 78 ALA A CA 1
ATOM 644 C C . ALA A 1 78 ? -2.942 -6.431 3.835 1.00 95.31 78 ALA A C 1
ATOM 646 O O . ALA A 1 78 ? -4.148 -6.402 4.049 1.00 95.31 78 ALA A O 1
ATOM 647 N N . ASN A 1 79 ? -2.102 -7.090 4.639 1.00 94.44 79 ASN A N 1
ATOM 648 C CA . ASN A 1 79 ? -2.569 -7.890 5.775 1.00 94.44 79 ASN A CA 1
ATOM 649 C C . ASN A 1 79 ? -3.403 -7.060 6.764 1.00 94.44 79 ASN A C 1
ATOM 651 O O . ASN A 1 79 ? -4.478 -7.487 7.188 1.00 94.44 79 ASN A O 1
ATOM 655 N N . LEU A 1 80 ? -2.958 -5.838 7.083 1.00 94.69 80 LEU A N 1
ATOM 656 C CA . LEU A 1 80 ? -3.693 -4.932 7.970 1.00 94.69 80 LEU A CA 1
ATOM 657 C C . LEU A 1 80 ? -5.028 -4.484 7.376 1.00 94.69 80 LEU A C 1
ATOM 659 O O . LEU A 1 80 ? -6.021 -4.420 8.103 1.00 94.69 80 LEU A O 1
ATOM 663 N N . VAL A 1 81 ? -5.059 -4.178 6.080 1.00 95.12 81 VAL A N 1
ATOM 664 C CA . VAL A 1 81 ? -6.286 -3.783 5.381 1.00 95.12 81 VAL A CA 1
ATOM 665 C C . VAL A 1 81 ? -7.292 -4.937 5.319 1.00 95.12 81 VAL A C 1
ATOM 667 O O . VAL A 1 81 ? -8.494 -4.721 5.505 1.00 95.12 81 VAL A O 1
ATOM 670 N N . GLU A 1 82 ? -6.805 -6.155 5.095 1.00 94.56 82 GLU A N 1
ATOM 671 C CA . GLU A 1 82 ? -7.616 -7.369 4.998 1.00 94.56 82 GLU A CA 1
ATOM 672 C C . GLU A 1 82 ? -8.032 -7.933 6.361 1.00 94.56 82 GLU A C 1
ATOM 674 O O . GLU A 1 82 ? -8.932 -8.768 6.430 1.00 94.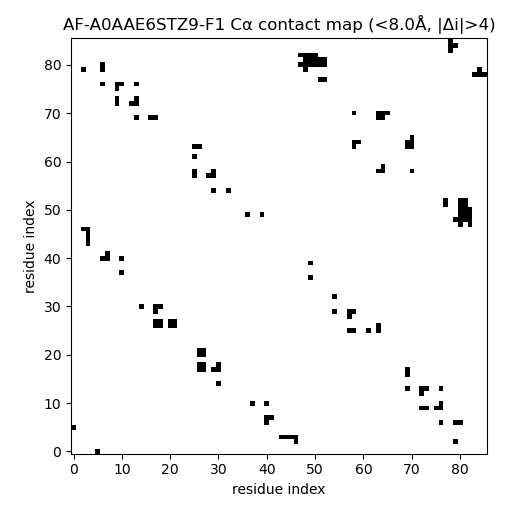56 82 GLU A O 1
ATOM 679 N N . GLY A 1 83 ? -7.413 -7.467 7.449 1.00 92.38 83 GLY A N 1
ATOM 680 C CA . GLY A 1 83 ? -7.645 -8.000 8.789 1.00 92.38 83 GLY A CA 1
ATOM 681 C C . GLY A 1 83 ? -7.031 -9.381 9.010 1.00 92.38 83 GLY A C 1
ATOM 682 O O . GLY A 1 83 ? -7.485 -10.106 9.891 1.00 92.38 83 GLY A O 1
ATOM 683 N N . VAL A 1 84 ? -6.020 -9.750 8.219 1.00 88.00 84 VAL A N 1
ATOM 684 C CA . VAL A 1 84 ? -5.259 -10.988 8.396 1.00 88.00 84 VAL A CA 1
ATOM 685 C C . VAL A 1 84 ? -4.228 -10.750 9.494 1.00 88.00 84 VAL A C 1
ATOM 687 O O . VAL A 1 84 ? -3.348 -9.899 9.357 1.00 88.00 84 VAL A O 1
ATOM 690 N N . GLU A 1 85 ? -4.354 -11.473 10.606 1.00 65.12 85 GLU A N 1
ATOM 691 C CA . GLU A 1 85 ? -3.334 -11.461 11.655 1.00 65.12 85 GLU A CA 1
ATOM 692 C C . GLU A 1 85 ? -2.124 -12.282 11.194 1.00 65.12 85 GLU A C 1
ATOM 694 O O . GLU A 1 85 ? -2.270 -13.440 10.801 1.00 65.12 85 GLU A O 1
ATOM 699 N N . VAL A 1 86 ? -0.946 -11.651 11.216 1.00 57.88 86 VAL A N 1
ATOM 700 C CA . VAL A 1 86 ? 0.363 -12.251 10.911 1.00 57.88 86 VAL A CA 1
ATOM 701 C C . VAL A 1 86 ? 1.283 -12.045 12.098 1.00 57.88 86 VAL A C 1
ATOM 703 O O . VAL A 1 86 ? 1.264 -10.916 12.644 1.00 57.88 86 VAL A O 1
#

pLDDT: mean 91.9, std 6.44, range [57.88, 97.81]

Radius of gyration: 12.22 Å; Cα contacts (8 Å, |Δi|>4): 82; chains: 1; bounding box: 25×21×33 Å

Foldseek 3Di:
DALLVQLLVLLVVLLVVLVVVVVDPLSVVLNVLCVVVSVVSVPDPHADAQAADPCVC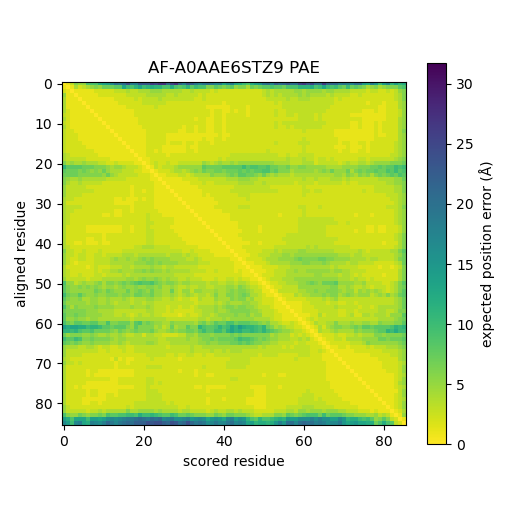SCVVDCNVVVVVNSVSVVSNRCSNHVNDD

Sequence (86 aa):
MNKIDQIKKERKDLENMLLAKSNNKAAKDVFEALQPFFEKIDSMKSYHPIGRIRLVYLFLESDLSNDKDLFNCYGRFANLVEGVEV

Secondary structure (DSSP, 8-state):
--HHHHHHHHHHHHHHHHHHTTTSHHHHHHHHHHHHHHHHHHH-SS---------HHHHHSSGGGG-HHHHHHHHHHHHHHHT---

Mean predicted aligned error: 3.39 Å